Protein AF-A0A967N1I6-F1 (afdb_monomer_lite)

pLDDT: mean 76.7, std 17.6, range [41.06, 97.88]

Sequence (163 aa):
MFRISKSGYTESNNNKNFYFLGEIGYMWNLDANKAIGGTLYYGFDDDGSELAIKPRYRHWLNSSIHLDASIGVIFWNFSDMNKTPGFI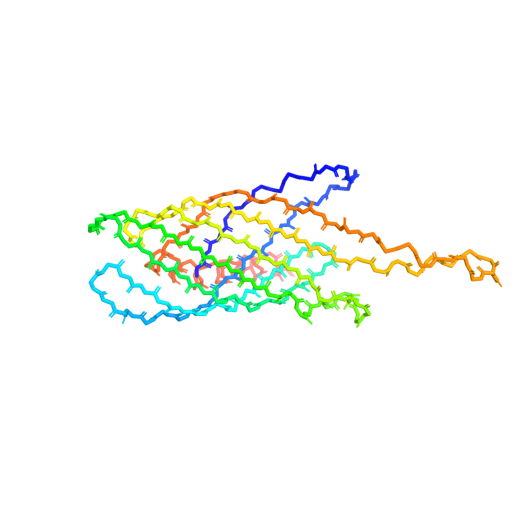AQFNLGYGDYFSVFTQFNLKNYKDNFYIDSQHIQDADESERVWYAGLKLGSYPGSAAIVIAPLTIFVWYLVAFSD

Foldseek 3Di:
DFWDKDKDDDDDPDCFPDKGKDKDWDWDAPDPFKIKIKIWIWIQTPQFIWIKIWIKIKGHPDQFKIKMKIKIWTDDTPNDPPWDIKIKIKIWIGTHQFKIKMKMKIKGWDFDQDDDDPDRDDGPGDIDIMMIIGMDGGDVVNVVCVVVVVVVVVVCVCVVPVD

Radius of gyration: 18.73 Å; chains: 1; bounding box: 42×43×55 Å

Structure (mmCIF, N/CA/C/O backbone):
data_AF-A0A967N1I6-F1
#
_entry.id   AF-A0A967N1I6-F1
#
loop_
_atom_site.group_PDB
_atom_site.id
_atom_site.type_symbol
_atom_site.label_atom_id
_atom_site.label_alt_id
_atom_site.label_comp_id
_atom_site.label_asym_id
_atom_site.label_entity_id
_atom_site.label_seq_id
_atom_site.pdbx_PDB_ins_code
_atom_site.Cartn_x
_atom_site.Cartn_y
_atom_site.Cartn_z
_atom_site.occupancy
_atom_site.B_iso_or_equiv
_atom_site.auth_seq_id
_atom_site.auth_comp_id
_atom_site.auth_asym_id
_atom_site.auth_atom_id
_atom_site.pdbx_PDB_model_num
ATOM 1 N N . MET A 1 1 ? 4.056 -5.593 6.709 1.00 56.59 1 MET A N 1
ATOM 2 C CA . MET A 1 1 ? 2.775 -5.770 6.005 1.00 56.59 1 MET A CA 1
ATOM 3 C C . MET A 1 1 ? 3.042 -6.579 4.749 1.00 56.59 1 MET A C 1
ATOM 5 O O . MET A 1 1 ? 3.957 -6.229 4.018 1.00 56.59 1 MET A O 1
ATOM 9 N N . PHE A 1 2 ? 2.305 -7.671 4.548 1.00 49.59 2 PHE A N 1
ATOM 10 C CA . PHE A 1 2 ? 2.496 -8.614 3.440 1.00 49.59 2 PHE A CA 1
ATOM 11 C C . PHE A 1 2 ? 1.246 -8.643 2.553 1.00 49.59 2 PHE A C 1
ATOM 13 O O . PHE A 1 2 ? 0.128 -8.469 3.059 1.00 49.59 2 PHE A O 1
ATOM 20 N N . ARG A 1 3 ? 1.437 -8.833 1.243 1.00 57.03 3 ARG A N 1
ATOM 21 C CA . ARG A 1 3 ? 0.391 -8.717 0.224 1.00 57.03 3 ARG A CA 1
ATOM 22 C C . ARG A 1 3 ? 0.493 -9.840 -0.803 1.00 57.03 3 ARG A C 1
ATOM 24 O O . ARG A 1 3 ? 1.575 -10.114 -1.304 1.00 57.03 3 ARG A O 1
ATOM 31 N N . ILE A 1 4 ? -0.656 -10.401 -1.176 1.00 53.31 4 ILE A N 1
ATOM 32 C CA . ILE A 1 4 ? -0.796 -11.275 -2.348 1.00 53.31 4 ILE A CA 1
ATOM 33 C C . ILE A 1 4 ? -1.725 -10.564 -3.331 1.00 53.31 4 ILE A C 1
ATOM 35 O O . ILE A 1 4 ? -2.805 -10.109 -2.946 1.00 53.31 4 ILE A O 1
ATOM 39 N N . SER A 1 5 ? -1.304 -10.428 -4.589 1.00 48.38 5 SER A N 1
ATOM 40 C CA . SER A 1 5 ? -2.077 -9.723 -5.615 1.00 48.38 5 SER A CA 1
ATOM 41 C C . SER A 1 5 ? -1.977 -10.399 -6.966 1.00 48.38 5 SER A C 1
ATOM 43 O O . SER A 1 5 ? -0.893 -10.831 -7.344 1.00 48.38 5 SER A O 1
ATOM 45 N N . LYS A 1 6 ? -3.083 -10.424 -7.709 1.00 44.16 6 LYS A N 1
ATOM 46 C CA . LYS A 1 6 ? -3.089 -10.811 -9.122 1.00 44.16 6 LYS A CA 1
ATOM 47 C C . LYS A 1 6 ? -3.065 -9.539 -9.970 1.00 44.16 6 LYS A C 1
ATOM 49 O O . LYS A 1 6 ? -3.854 -8.629 -9.716 1.00 44.16 6 LYS A O 1
ATOM 54 N N . SER A 1 7 ? -2.146 -9.469 -10.929 1.00 47.88 7 SER A N 1
ATOM 55 C CA . SER A 1 7 ? -2.094 -8.378 -11.907 1.00 47.88 7 SER A CA 1
ATOM 56 C C . SER A 1 7 ? -3.122 -8.622 -13.012 1.00 47.88 7 SER A C 1
ATOM 58 O O . SER A 1 7 ? -3.234 -9.742 -13.515 1.00 47.88 7 SER A O 1
ATOM 60 N N . GLY A 1 8 ? -3.883 -7.590 -13.377 1.00 41.06 8 GLY A N 1
ATOM 61 C CA . GLY A 1 8 ? -4.693 -7.574 -14.592 1.00 41.06 8 GLY A CA 1
ATOM 62 C C . GLY A 1 8 ? -3.926 -6.873 -15.706 1.00 41.06 8 GLY A C 1
ATOM 63 O O . GLY A 1 8 ? -4.172 -5.697 -15.957 1.00 41.06 8 GLY A O 1
ATOM 64 N N . TYR A 1 9 ? -2.976 -7.562 -16.344 1.00 45.69 9 TYR A N 1
ATOM 65 C CA . TYR A 1 9 ? -2.326 -7.036 -17.545 1.00 45.69 9 TYR A CA 1
ATOM 66 C C . TYR A 1 9 ? -3.335 -7.010 -18.699 1.00 45.69 9 TYR A C 1
ATOM 68 O O . TYR A 1 9 ? -3.963 -8.025 -18.999 1.00 45.69 9 TYR A O 1
ATOM 76 N N . THR A 1 10 ? -3.482 -5.856 -19.350 1.00 45.72 10 THR A N 1
ATOM 77 C CA . THR A 1 10 ? -4.042 -5.785 -20.703 1.00 45.72 10 THR A CA 1
ATOM 78 C C . THR A 1 10 ? -2.836 -5.720 -21.633 1.00 45.72 10 THR A C 1
ATOM 80 O O . THR A 1 10 ? -2.158 -4.705 -21.660 1.00 45.72 10 THR A O 1
ATOM 83 N N . GLU A 1 11 ? -2.540 -6.846 -22.284 1.00 49.00 11 GLU A N 1
ATOM 84 C CA . GLU A 1 11 ? -1.479 -7.040 -23.288 1.00 49.00 11 GLU A CA 1
ATOM 85 C C . GLU A 1 11 ? -0.015 -6.933 -22.810 1.00 49.00 11 GLU A C 1
ATOM 87 O O . GLU A 1 11 ? 0.634 -5.905 -22.922 1.00 49.00 11 GLU A O 1
ATOM 92 N N . SER A 1 12 ? 0.556 -8.061 -22.374 1.00 43.12 12 SER A N 1
ATOM 93 C CA . SER A 1 12 ? 1.897 -8.480 -22.815 1.00 43.12 12 SER A CA 1
ATOM 94 C C . SER A 1 12 ? 2.091 -9.967 -22.518 1.00 43.12 12 SER A C 1
ATOM 96 O O . SER A 1 12 ? 1.875 -10.439 -21.403 1.00 43.12 12 SER A O 1
ATOM 98 N N . ASN A 1 13 ? 2.440 -10.714 -23.561 1.00 42.75 13 ASN A N 1
ATOM 99 C CA . ASN A 1 13 ? 2.455 -12.172 -23.649 1.00 42.75 13 ASN A CA 1
ATOM 100 C C . ASN A 1 13 ? 3.718 -12.791 -23.013 1.00 42.75 13 ASN A C 1
ATOM 102 O O . ASN A 1 13 ? 4.308 -13.710 -23.572 1.00 42.75 13 ASN A O 1
ATOM 106 N N . ASN A 1 14 ? 4.153 -12.265 -21.865 1.00 47.31 14 ASN A N 1
ATOM 107 C CA . ASN A 1 14 ? 5.283 -12.794 -21.108 1.00 47.31 14 ASN A CA 1
ATOM 108 C C . ASN A 1 14 ? 4.778 -13.387 -19.791 1.00 47.31 14 ASN A C 1
ATOM 110 O O . ASN A 1 14 ? 4.142 -12.705 -18.987 1.00 47.31 14 ASN A O 1
ATOM 114 N N . ASN A 1 15 ? 5.061 -14.677 -19.589 1.00 46.72 15 ASN A N 1
ATOM 115 C CA . ASN A 1 15 ? 4.827 -15.421 -18.350 1.00 46.72 15 ASN A CA 1
ATOM 116 C C . ASN A 1 15 ? 5.647 -14.808 -17.200 1.00 46.72 15 ASN A C 1
ATOM 118 O O . ASN A 1 15 ? 6.709 -15.316 -16.848 1.00 46.72 15 ASN A O 1
ATOM 122 N N . LYS A 1 16 ? 5.163 -13.710 -16.614 1.00 53.09 16 LYS A N 1
ATOM 123 C CA . LYS A 1 16 ? 5.691 -13.172 -15.357 1.00 53.09 16 LYS A CA 1
ATOM 124 C C . LYS A 1 16 ? 5.163 -14.043 -14.226 1.00 53.09 16 LYS A C 1
ATOM 126 O O . LYS A 1 16 ? 3.971 -14.012 -13.913 1.00 53.09 16 LYS A O 1
ATOM 131 N N . ASN A 1 17 ? 6.036 -14.867 -13.655 1.00 57.31 17 ASN A N 1
ATOM 132 C CA . ASN A 1 17 ? 5.632 -15.903 -12.703 1.00 57.31 17 ASN A CA 1
ATOM 133 C C . ASN A 1 17 ? 5.649 -15.411 -11.249 1.00 57.31 17 ASN A C 1
ATOM 135 O O . ASN A 1 17 ? 5.046 -16.055 -10.387 1.00 57.31 17 ASN A O 1
ATOM 139 N N . PHE A 1 18 ? 6.297 -14.275 -10.960 1.00 63.53 18 PHE A N 1
ATOM 140 C CA . PHE A 1 18 ? 6.450 -13.793 -9.593 1.00 63.53 18 PHE A CA 1
ATOM 141 C C . PHE A 1 18 ? 6.402 -12.264 -9.484 1.00 63.53 18 PHE A C 1
ATOM 143 O O . PHE A 1 18 ? 7.082 -11.544 -10.204 1.00 63.53 18 PHE A O 1
ATOM 150 N N . TYR A 1 19 ? 5.594 -11.768 -8.544 1.00 67.81 19 TYR A N 1
ATOM 151 C CA . TYR A 1 19 ? 5.557 -10.356 -8.175 1.00 67.81 19 TYR A CA 1
ATOM 152 C C . TYR A 1 19 ? 5.473 -10.226 -6.661 1.00 67.81 19 TYR A C 1
ATOM 154 O O . TYR A 1 19 ? 4.493 -10.664 -6.048 1.00 67.81 19 TYR A O 1
ATOM 162 N N . PHE A 1 20 ? 6.496 -9.629 -6.055 1.00 75.88 20 PHE A N 1
ATOM 163 C CA . PHE A 1 20 ? 6.558 -9.405 -4.618 1.00 75.88 20 PHE A CA 1
ATOM 164 C C . PHE A 1 20 ? 6.401 -7.929 -4.295 1.00 75.88 20 PHE A C 1
ATOM 166 O O . PHE A 1 20 ? 7.066 -7.080 -4.878 1.00 75.88 20 PHE A O 1
ATOM 173 N N . LEU A 1 21 ? 5.565 -7.630 -3.300 1.00 80.25 21 LEU A N 1
ATOM 174 C CA . LEU A 1 21 ? 5.339 -6.270 -2.836 1.00 80.25 21 LEU A CA 1
ATOM 175 C C . LEU A 1 21 ? 5.389 -6.169 -1.319 1.00 80.25 21 LEU A C 1
ATOM 177 O O . LEU A 1 21 ? 4.711 -6.909 -0.601 1.00 80.25 21 LEU A O 1
ATOM 181 N N . GLY A 1 22 ? 6.140 -5.180 -0.850 1.00 83.06 22 GLY A N 1
ATOM 182 C CA . GLY A 1 22 ? 6.288 -4.832 0.551 1.00 83.06 22 GLY A CA 1
ATOM 183 C C . GLY A 1 22 ? 5.927 -3.375 0.810 1.00 83.06 22 GLY A C 1
ATOM 184 O O . GLY A 1 22 ? 6.240 -2.479 0.031 1.00 83.06 22 GLY A O 1
ATOM 185 N N . GLU A 1 23 ? 5.286 -3.129 1.949 1.00 87.31 23 GLU A N 1
ATOM 186 C CA . GLU A 1 23 ? 5.036 -1.779 2.447 1.00 87.31 23 GLU A CA 1
ATOM 187 C C . GLU A 1 23 ? 5.423 -1.692 3.922 1.00 87.31 23 GLU A C 1
ATOM 189 O O . GLU A 1 23 ? 5.037 -2.537 4.742 1.00 87.31 23 GLU A O 1
ATOM 194 N N . ILE A 1 24 ? 6.154 -0.635 4.262 1.00 89.12 24 ILE A N 1
ATOM 195 C CA . ILE A 1 24 ? 6.426 -0.220 5.634 1.00 89.12 24 ILE A CA 1
ATOM 196 C C . ILE A 1 24 ? 5.973 1.222 5.795 1.00 89.12 24 ILE A C 1
ATOM 198 O O . ILE A 1 24 ? 6.127 2.038 4.894 1.00 89.12 24 ILE A O 1
ATOM 202 N N . GLY A 1 25 ? 5.371 1.562 6.926 1.00 88.94 25 GLY A N 1
ATOM 203 C CA . GLY A 1 25 ? 4.897 2.919 7.121 1.00 88.94 25 GLY A CA 1
ATOM 204 C C . GLY A 1 25 ? 4.481 3.206 8.539 1.00 88.94 25 GLY A C 1
ATOM 205 O O . GLY A 1 25 ? 4.385 2.311 9.379 1.00 88.94 25 GLY A O 1
ATOM 206 N N . TYR A 1 26 ? 4.225 4.483 8.763 1.00 91.19 26 TYR A N 1
ATOM 207 C CA . TYR A 1 26 ? 3.849 5.037 10.047 1.00 91.19 26 TYR A CA 1
ATOM 208 C C . TYR A 1 26 ? 2.520 5.787 9.912 1.00 91.19 26 TYR A C 1
ATOM 210 O O . TYR A 1 26 ? 2.250 6.376 8.864 1.00 91.19 26 TYR A O 1
ATOM 218 N N . MET A 1 27 ? 1.696 5.760 10.962 1.00 92.25 27 MET A N 1
ATOM 219 C CA . MET A 1 27 ? 0.415 6.467 11.040 1.00 92.25 27 MET A CA 1
ATOM 220 C C . MET A 1 27 ? 0.309 7.228 12.365 1.00 92.25 27 MET A C 1
ATOM 222 O O . MET A 1 27 ? 0.605 6.675 13.422 1.00 92.25 27 MET A O 1
ATOM 226 N N . TRP A 1 28 ? -0.182 8.462 12.305 1.00 94.62 28 TRP A N 1
ATOM 227 C CA . TRP A 1 28 ? -0.576 9.285 13.444 1.00 94.62 28 TRP A CA 1
ATOM 228 C C . TRP A 1 28 ? -2.099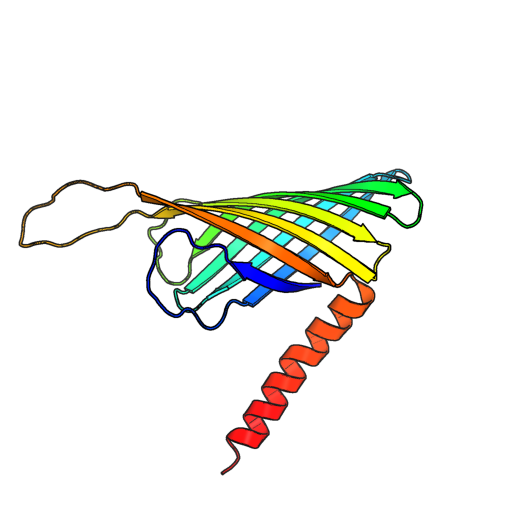 9.424 13.478 1.00 94.62 28 TRP A C 1
ATOM 230 O O . TRP A 1 28 ? -2.720 9.770 12.469 1.00 94.62 28 TRP A O 1
ATOM 240 N N . ASN A 1 29 ? -2.700 9.191 14.644 1.00 95.88 29 ASN A N 1
ATOM 241 C CA . ASN A 1 29 ? -4.127 9.431 14.847 1.00 95.88 29 ASN A CA 1
ATOM 242 C C . ASN A 1 29 ? -4.385 10.937 14.952 1.00 95.88 29 ASN A C 1
ATOM 244 O O . ASN A 1 29 ? -3.734 11.627 15.735 1.00 95.88 29 ASN A O 1
ATOM 248 N N . LEU A 1 30 ? -5.336 11.430 14.162 1.00 96.12 30 LEU A N 1
ATOM 249 C CA . LEU A 1 30 ? -5.812 12.812 14.231 1.00 96.12 30 LEU A CA 1
ATOM 250 C C . LEU A 1 30 ? -6.976 12.944 15.215 1.00 96.12 30 LEU A C 1
ATOM 252 O O . LEU A 1 30 ? -7.057 13.922 15.950 1.00 96.12 30 LEU A O 1
ATOM 256 N N . ASP A 1 31 ? -7.872 11.957 15.225 1.00 95.88 31 ASP A N 1
ATOM 257 C CA . ASP A 1 31 ? -8.998 11.851 16.150 1.00 95.88 31 ASP A CA 1
ATOM 258 C C . ASP A 1 31 ? -9.350 10.366 16.386 1.00 95.88 31 ASP A C 1
ATOM 260 O O . ASP A 1 31 ? -8.597 9.471 15.993 1.00 95.88 31 ASP A O 1
ATOM 264 N N . ALA A 1 32 ? -10.482 10.088 17.042 1.00 93.94 32 ALA A N 1
ATOM 265 C CA . ALA A 1 32 ? -10.928 8.721 17.328 1.00 93.94 32 ALA A CA 1
ATOM 266 C C . ALA A 1 32 ? -11.236 7.884 16.069 1.00 93.94 32 ALA A C 1
ATOM 268 O O . ALA A 1 32 ? -11.210 6.658 16.131 1.00 93.94 32 ALA A O 1
ATOM 269 N N . ASN A 1 33 ? -11.517 8.536 14.937 1.00 96.88 33 ASN A N 1
ATOM 270 C CA . ASN A 1 33 ? -11.988 7.914 13.704 1.00 96.88 33 ASN A CA 1
ATOM 271 C C . ASN A 1 33 ? -11.112 8.242 12.482 1.00 96.88 33 ASN A C 1
ATOM 273 O O . ASN A 1 33 ? -11.482 7.872 11.364 1.00 96.88 33 ASN A O 1
ATOM 277 N N . LYS A 1 34 ? -9.974 8.930 12.630 1.00 97.25 34 LYS A N 1
ATOM 278 C CA . LYS A 1 34 ? -9.121 9.370 11.514 1.00 97.25 34 LYS A CA 1
ATOM 279 C C . LYS A 1 34 ? -7.641 9.297 11.853 1.00 97.25 34 LYS A C 1
ATOM 281 O O . LYS A 1 34 ? -7.215 9.664 12.945 1.00 97.25 34 LYS A O 1
ATOM 286 N N . ALA A 1 35 ? -6.844 8.905 10.867 1.00 96.69 35 ALA A N 1
ATOM 287 C CA . ALA A 1 35 ? -5.392 8.911 10.950 1.00 96.69 35 ALA A CA 1
ATOM 288 C C . ALA A 1 35 ? -4.764 9.302 9.611 1.00 96.69 35 ALA A C 1
ATOM 290 O O . ALA A 1 35 ? -5.311 9.017 8.545 1.00 96.69 35 ALA A O 1
ATOM 291 N N . ILE A 1 36 ? -3.592 9.924 9.676 1.00 97.88 36 ILE A N 1
ATOM 292 C CA . ILE A 1 36 ? -2.753 10.239 8.516 1.00 97.88 36 ILE A CA 1
ATOM 293 C C . ILE A 1 36 ? -1.385 9.608 8.687 1.00 97.88 36 ILE A C 1
ATOM 295 O O . ILE A 1 36 ? -0.938 9.357 9.802 1.00 97.88 36 ILE A O 1
ATOM 299 N N . GLY A 1 37 ? -0.692 9.368 7.591 1.00 95.25 37 GLY A N 1
ATOM 300 C CA . GLY A 1 37 ? 0.630 8.787 7.658 1.00 95.25 37 GLY A CA 1
ATOM 301 C C . GLY A 1 37 ? 1.325 8.739 6.321 1.00 95.25 37 GLY A C 1
ATOM 302 O O . GLY A 1 37 ? 0.891 9.335 5.335 1.00 95.25 37 GLY A O 1
ATOM 303 N N . GLY A 1 38 ? 2.421 8.000 6.312 1.00 94.44 38 GLY A N 1
ATOM 304 C CA . GLY A 1 38 ? 3.238 7.781 5.135 1.00 94.44 38 GLY A CA 1
ATOM 305 C C . GLY A 1 38 ? 3.680 6.332 5.071 1.00 94.44 38 GLY A C 1
ATOM 306 O O . GLY A 1 38 ? 3.883 5.678 6.095 1.00 94.44 38 GLY A O 1
ATOM 307 N N . THR A 1 39 ? 3.827 5.829 3.854 1.00 93.69 39 THR A N 1
ATOM 308 C CA . THR A 1 39 ? 4.367 4.496 3.588 1.00 93.69 39 THR A CA 1
ATOM 309 C C . THR A 1 39 ? 5.510 4.594 2.594 1.00 93.69 39 THR A C 1
ATOM 311 O O . THR A 1 39 ? 5.423 5.338 1.618 1.00 93.69 39 THR A O 1
ATOM 314 N N . LEU A 1 40 ? 6.566 3.832 2.852 1.00 92.06 40 LEU A N 1
ATOM 315 C CA . LEU A 1 40 ? 7.559 3.441 1.871 1.00 92.06 40 LEU A CA 1
ATOM 316 C C . LEU A 1 40 ? 7.105 2.107 1.273 1.00 92.06 40 LEU A C 1
ATOM 318 O O . LEU A 1 40 ? 6.827 1.139 1.986 1.00 92.06 40 LEU A O 1
ATOM 322 N N . TYR A 1 41 ? 6.993 2.087 -0.042 1.00 90.62 41 TYR A N 1
ATOM 323 C CA . TYR A 1 41 ? 6.591 0.945 -0.840 1.00 90.62 41 TYR A CA 1
ATOM 324 C C . TYR A 1 41 ? 7.802 0.436 -1.609 1.00 90.62 41 TYR A C 1
ATOM 326 O O . TYR A 1 41 ? 8.556 1.230 -2.172 1.00 90.62 41 TYR A O 1
ATOM 334 N N . TYR A 1 42 ? 7.948 -0.882 -1.633 1.00 88.38 42 TYR A N 1
ATOM 335 C CA . TYR A 1 42 ? 8.933 -1.594 -2.423 1.00 88.38 42 TYR A CA 1
ATOM 336 C C . TYR A 1 42 ? 8.232 -2.677 -3.232 1.00 88.38 42 TYR A C 1
ATOM 338 O O . TYR A 1 42 ? 7.474 -3.476 -2.674 1.00 88.38 42 TYR A O 1
ATOM 346 N N . GLY A 1 43 ? 8.492 -2.707 -4.531 1.00 84.00 43 GLY A N 1
ATOM 347 C CA . GLY A 1 43 ? 8.067 -3.787 -5.403 1.00 84.00 43 GLY A CA 1
ATOM 348 C C . GLY A 1 43 ? 9.239 -4.446 -6.095 1.00 84.00 43 GLY A C 1
ATOM 349 O O . GLY A 1 43 ? 10.220 -3.778 -6.402 1.00 84.00 43 GLY A O 1
ATOM 350 N N . PHE A 1 44 ? 9.132 -5.749 -6.318 1.00 79.25 44 PHE A N 1
ATOM 351 C CA . PHE A 1 44 ? 10.111 -6.552 -7.033 1.00 79.25 44 PHE A CA 1
ATOM 352 C C . PHE A 1 44 ? 9.381 -7.475 -8.014 1.00 79.25 44 PHE A C 1
ATOM 354 O O . PHE A 1 44 ? 8.479 -8.220 -7.613 1.00 79.25 44 PHE A O 1
ATOM 361 N N . ASP A 1 45 ? 9.760 -7.400 -9.284 1.00 72.81 45 ASP A N 1
ATOM 362 C CA . ASP A 1 45 ? 9.291 -8.234 -10.388 1.00 72.81 45 ASP A CA 1
ATOM 363 C C . ASP A 1 45 ? 10.472 -8.709 -11.247 1.00 72.81 45 ASP A C 1
ATOM 365 O O . ASP A 1 45 ? 11.624 -8.353 -10.991 1.00 72.81 45 ASP A O 1
ATOM 369 N N . ASP A 1 46 ? 10.187 -9.543 -12.249 1.00 68.81 46 ASP A N 1
ATOM 370 C CA . ASP A 1 46 ? 11.209 -10.056 -13.171 1.00 68.81 46 ASP A CA 1
ATOM 371 C C . ASP A 1 46 ? 11.890 -8.931 -13.986 1.00 68.81 46 ASP A C 1
ATOM 373 O O . ASP A 1 46 ? 13.012 -9.110 -14.459 1.00 68.81 46 ASP A O 1
ATOM 377 N N . ASP A 1 47 ? 11.250 -7.763 -14.116 1.00 65.12 47 ASP A N 1
ATOM 378 C CA . ASP A 1 47 ? 11.750 -6.616 -14.880 1.00 65.12 47 ASP A CA 1
ATOM 379 C C . ASP A 1 47 ? 12.510 -5.608 -14.004 1.00 65.12 47 ASP A C 1
ATOM 381 O O . ASP A 1 47 ? 13.131 -4.679 -14.526 1.00 65.12 47 ASP A O 1
ATOM 385 N N . GLY A 1 48 ? 12.497 -5.761 -12.677 1.00 71.50 48 GLY A N 1
ATOM 386 C CA . GLY A 1 48 ? 13.233 -4.909 -11.758 1.00 71.50 48 GLY A CA 1
ATOM 387 C C . GLY A 1 48 ? 12.593 -4.707 -10.397 1.00 71.50 48 GLY A C 1
ATOM 388 O O . GLY A 1 48 ? 11.691 -5.409 -9.951 1.00 71.50 48 GLY A O 1
ATOM 389 N N . SER A 1 49 ? 13.091 -3.689 -9.699 1.00 80.31 49 SER A N 1
ATOM 390 C CA . SER A 1 49 ? 12.477 -3.242 -8.453 1.00 80.31 49 SER A CA 1
ATOM 391 C C . SER A 1 49 ? 12.119 -1.776 -8.479 1.00 80.31 49 SER A C 1
ATOM 393 O O . SER A 1 49 ? 12.798 -0.965 -9.105 1.00 80.31 49 SER A O 1
ATOM 395 N N . GLU A 1 50 ? 11.038 -1.448 -7.782 1.00 84.50 50 GLU A N 1
ATOM 396 C CA . GLU A 1 50 ? 10.472 -0.113 -7.697 1.00 84.50 50 GLU A CA 1
ATOM 397 C C . GLU A 1 50 ? 10.374 0.366 -6.248 1.00 84.50 50 GLU A C 1
ATOM 399 O O . GLU A 1 50 ? 10.015 -0.395 -5.349 1.00 84.50 50 GLU A O 1
ATOM 404 N N . LEU A 1 51 ? 10.660 1.651 -6.029 1.00 89.56 51 LEU A N 1
ATOM 405 C CA . LEU A 1 51 ? 10.453 2.329 -4.750 1.00 89.56 51 LEU A CA 1
ATOM 406 C C . LEU A 1 51 ? 9.478 3.491 -4.907 1.00 89.56 51 LEU A C 1
ATOM 408 O O . LEU A 1 51 ? 9.579 4.290 -5.842 1.00 89.56 51 LEU A O 1
ATOM 412 N N . ALA A 1 52 ? 8.555 3.603 -3.955 1.00 91.31 52 ALA A N 1
ATOM 413 C CA . ALA A 1 52 ? 7.598 4.697 -3.900 1.00 91.31 52 ALA A CA 1
ATOM 414 C C . ALA A 1 52 ? 7.360 5.181 -2.470 1.00 91.31 52 ALA A C 1
ATOM 416 O O . ALA A 1 52 ? 7.464 4.424 -1.507 1.00 91.31 52 ALA A O 1
ATOM 417 N N . ILE A 1 53 ? 6.989 6.451 -2.338 1.00 94.94 53 ILE A N 1
ATOM 418 C CA . ILE A 1 53 ? 6.530 7.040 -1.080 1.00 94.94 53 ILE A CA 1
ATOM 419 C C . ILE A 1 53 ? 5.077 7.428 -1.293 1.00 94.94 53 ILE A C 1
ATOM 421 O O . ILE A 1 53 ? 4.741 8.072 -2.289 1.00 94.94 53 ILE A O 1
ATOM 425 N N . LYS A 1 54 ? 4.217 7.032 -0.354 1.00 96.12 54 LYS A N 1
ATOM 426 C CA . LYS A 1 54 ? 2.780 7.294 -0.417 1.00 96.12 54 LYS A CA 1
ATOM 427 C C . LYS A 1 54 ? 2.302 7.938 0.881 1.00 96.12 54 LYS A C 1
ATOM 429 O O . LYS A 1 54 ? 2.288 7.241 1.905 1.00 96.12 54 LYS A O 1
ATOM 434 N N . PRO A 1 55 ? 1.896 9.220 0.888 1.00 97.19 55 PRO A N 1
ATOM 435 C CA . PRO A 1 55 ? 0.973 9.711 1.900 1.00 97.19 55 PRO A CA 1
ATOM 436 C C . PRO A 1 55 ? -0.286 8.841 1.950 1.00 97.19 55 PRO A C 1
ATOM 438 O O . PRO A 1 55 ? -0.763 8.320 0.938 1.00 97.19 55 PRO A O 1
ATOM 441 N N . ARG A 1 56 ? -0.807 8.669 3.161 1.00 95.69 56 ARG A N 1
ATOM 442 C CA . ARG A 1 56 ? -1.879 7.732 3.478 1.00 95.69 56 ARG A CA 1
ATOM 443 C C . ARG A 1 56 ? -2.877 8.371 4.433 1.00 95.69 56 ARG A C 1
ATOM 445 O O . ARG A 1 56 ? -2.481 9.025 5.396 1.00 95.69 56 ARG A O 1
ATOM 452 N N . TYR A 1 57 ? -4.160 8.145 4.190 1.00 97.44 57 TYR A N 1
ATOM 453 C CA . TYR A 1 57 ? -5.258 8.585 5.038 1.00 97.44 57 TYR A CA 1
ATOM 454 C C . TYR A 1 57 ? -6.167 7.407 5.368 1.00 97.44 57 TYR A C 1
ATOM 456 O O . TYR A 1 57 ? -6.621 6.704 4.470 1.00 97.44 57 TYR A O 1
ATOM 464 N N . ARG A 1 58 ? -6.471 7.225 6.654 1.00 96.56 58 ARG A N 1
ATOM 465 C CA . ARG A 1 58 ? -7.368 6.185 7.157 1.00 96.56 58 ARG A CA 1
ATOM 466 C C . ARG A 1 58 ? -8.548 6.814 7.883 1.00 96.56 58 ARG A C 1
ATOM 468 O O . ARG A 1 58 ? -8.364 7.693 8.722 1.00 96.56 58 ARG A O 1
ATOM 475 N N . HIS A 1 59 ? -9.738 6.293 7.614 1.00 97.25 59 HIS A N 1
ATOM 476 C CA . HIS A 1 59 ? -10.968 6.630 8.313 1.00 97.25 59 HIS A CA 1
ATOM 477 C C . HIS A 1 59 ? -11.643 5.362 8.845 1.00 97.25 59 HIS A C 1
ATOM 479 O O . HIS A 1 59 ? -11.914 4.433 8.085 1.00 97.25 59 HIS A O 1
ATOM 485 N N . TRP A 1 60 ? -11.919 5.314 10.146 1.00 97.38 60 TRP A N 1
ATOM 486 C CA . TRP A 1 60 ? -12.688 4.235 10.762 1.00 97.38 60 TRP A CA 1
ATOM 487 C C . TRP A 1 60 ? -14.180 4.539 10.635 1.00 97.38 60 TRP A C 1
ATOM 489 O O . TRP A 1 60 ? -14.655 5.564 11.116 1.00 97.38 60 TRP A O 1
ATOM 499 N N . LEU A 1 61 ? -14.912 3.634 9.985 1.00 96.94 61 LEU A N 1
ATOM 500 C CA . LEU A 1 61 ? -16.373 3.695 9.884 1.00 96.94 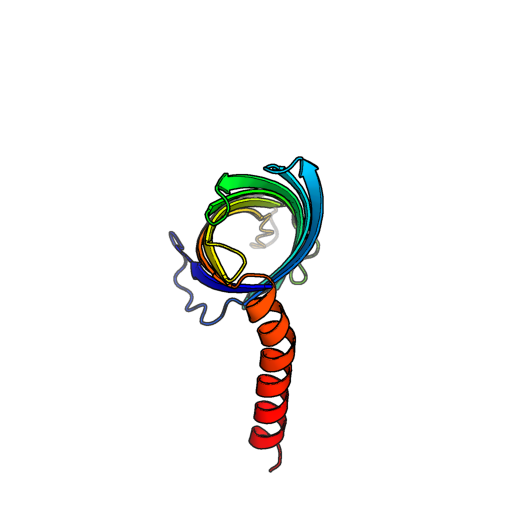61 LEU A CA 1
ATOM 501 C C . LEU A 1 61 ? -17.031 3.228 11.187 1.00 96.94 61 LEU A C 1
ATOM 503 O O . LEU A 1 61 ? -18.113 3.682 11.548 1.00 96.94 61 LEU A O 1
ATOM 507 N N . ASN A 1 62 ? -16.376 2.296 11.879 1.00 95.44 62 ASN A N 1
ATOM 508 C CA . ASN A 1 62 ? -16.711 1.834 13.221 1.00 95.44 62 ASN A CA 1
ATOM 509 C C . ASN A 1 62 ? -15.461 1.202 13.868 1.00 95.44 62 ASN A C 1
ATOM 511 O O . ASN A 1 62 ? -14.373 1.238 13.295 1.00 95.44 62 ASN A O 1
ATOM 515 N N . SER A 1 63 ? -15.613 0.589 15.046 1.00 91.88 63 SER A N 1
ATOM 516 C CA . SER A 1 63 ? -14.507 -0.051 15.780 1.00 91.88 63 SER A CA 1
ATOM 517 C C . SER A 1 63 ? -13.814 -1.189 15.020 1.00 91.88 63 SER A C 1
ATOM 519 O O . SER A 1 63 ? -12.683 -1.539 15.342 1.00 91.88 63 SER A O 1
ATOM 521 N N . SER A 1 64 ? -14.482 -1.775 14.026 1.00 94.62 64 SER A N 1
ATOM 522 C CA . SER A 1 64 ? -14.009 -2.945 13.287 1.00 94.62 64 SER A CA 1
ATOM 523 C C . SER A 1 64 ? -13.758 -2.670 11.809 1.00 94.62 64 SER A C 1
ATOM 525 O O . SER A 1 64 ? -13.039 -3.434 11.194 1.00 94.62 64 SER A O 1
ATOM 527 N N . ILE A 1 65 ? -14.309 -1.624 11.198 1.00 96.75 65 ILE A N 1
ATOM 528 C CA . ILE A 1 65 ? -14.198 -1.382 9.753 1.00 96.75 65 ILE A CA 1
ATOM 529 C C . ILE A 1 65 ? -13.493 -0.058 9.507 1.00 96.75 65 ILE A C 1
ATOM 531 O O . ILE A 1 65 ? -13.872 0.972 10.066 1.00 96.75 65 ILE A O 1
ATOM 535 N N . HIS A 1 66 ? -12.507 -0.075 8.614 1.00 95.94 66 HIS A N 1
ATOM 536 C CA . HIS A 1 66 ? -11.814 1.129 8.182 1.00 95.94 66 HIS A CA 1
ATOM 537 C C . HIS A 1 66 ? -11.648 1.189 6.666 1.00 95.94 66 HIS A C 1
ATOM 539 O O . HIS A 1 66 ? -11.445 0.177 5.996 1.00 95.94 66 HIS A O 1
ATOM 545 N N . LEU A 1 67 ? -11.693 2.409 6.145 1.00 97.19 67 LEU A N 1
ATOM 546 C CA . LEU A 1 67 ? -11.304 2.758 4.789 1.00 97.19 67 LEU A CA 1
ATOM 547 C C . LEU A 1 67 ? -9.943 3.431 4.826 1.00 97.19 67 LEU A C 1
ATOM 549 O O . LEU A 1 67 ? -9.631 4.184 5.747 1.00 97.19 67 LEU A O 1
ATOM 553 N N . ASP A 1 68 ? -9.131 3.163 3.821 1.00 95.50 68 ASP A N 1
ATOM 554 C CA . ASP A 1 68 ? -7.801 3.726 3.729 1.00 95.50 68 ASP A CA 1
ATOM 555 C C . ASP A 1 68 ? -7.438 4.017 2.277 1.00 95.50 68 ASP A C 1
ATOM 557 O O . ASP A 1 68 ? -7.631 3.183 1.399 1.00 95.50 68 ASP A O 1
ATOM 561 N N . ALA A 1 69 ? -6.930 5.216 2.030 1.00 97.31 69 ALA A N 1
ATOM 562 C CA . ALA A 1 69 ? -6.537 5.689 0.719 1.00 97.31 69 ALA A CA 1
ATOM 563 C C . ALA A 1 69 ? -5.098 6.200 0.771 1.00 97.31 69 ALA A C 1
ATOM 565 O O . ALA A 1 69 ? -4.699 6.902 1.701 1.00 97.31 69 ALA A O 1
ATOM 566 N N . SER A 1 70 ? -4.319 5.875 -0.253 1.00 96.88 70 SER A N 1
ATOM 567 C CA . SER A 1 70 ? -2.968 6.396 -0.428 1.00 96.88 70 SER A CA 1
ATOM 568 C C . SER A 1 70 ? -2.722 6.768 -1.878 1.00 96.88 70 SER A C 1
ATOM 570 O O . SER A 1 70 ? -3.235 6.126 -2.794 1.00 96.88 70 SER A O 1
ATOM 572 N N . ILE A 1 71 ? -1.926 7.808 -2.072 1.00 96.94 71 ILE A N 1
ATOM 573 C CA . ILE A 1 71 ? -1.425 8.240 -3.373 1.00 96.94 71 ILE A CA 1
ATOM 574 C C . ILE 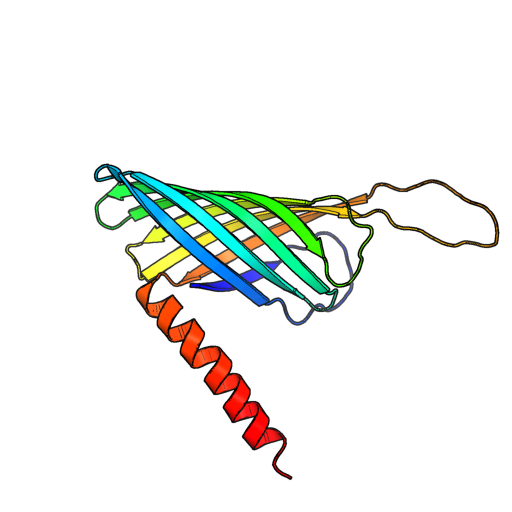A 1 71 ? 0.062 8.512 -3.219 1.00 96.94 71 ILE A C 1
ATOM 576 O O . ILE A 1 71 ? 0.489 8.940 -2.153 1.00 96.94 71 ILE A O 1
ATOM 580 N N . GLY A 1 72 ? 0.863 8.237 -4.234 1.00 94.44 72 GLY A N 1
ATOM 581 C CA . GLY A 1 72 ? 2.301 8.388 -4.139 1.00 94.44 72 GLY A CA 1
ATOM 582 C C . GLY A 1 72 ? 2.996 8.450 -5.480 1.00 94.44 72 GLY A C 1
ATOM 583 O O . GLY A 1 72 ? 2.383 8.286 -6.536 1.00 94.44 72 GLY A O 1
ATOM 584 N N . VAL A 1 73 ? 4.298 8.683 -5.393 1.00 93.69 73 VAL A N 1
ATOM 585 C CA . VAL A 1 73 ? 5.195 8.812 -6.538 1.00 93.69 73 VAL A CA 1
ATOM 586 C C . VAL A 1 73 ? 6.204 7.673 -6.487 1.00 93.69 73 VAL A C 1
ATOM 588 O O . VAL A 1 73 ? 6.780 7.402 -5.431 1.00 93.69 73 VAL A O 1
ATOM 591 N N . ILE A 1 74 ? 6.396 7.013 -7.624 1.00 89.44 74 ILE A N 1
ATOM 592 C CA . ILE A 1 74 ? 7.432 6.009 -7.862 1.00 89.44 74 ILE A CA 1
ATOM 593 C C . ILE A 1 74 ? 8.665 6.766 -8.359 1.00 89.44 74 ILE A C 1
ATOM 595 O O . ILE A 1 74 ? 8.596 7.416 -9.399 1.00 89.44 74 ILE A O 1
ATOM 599 N N . PHE A 1 75 ? 9.769 6.721 -7.615 1.00 83.94 75 PHE A N 1
ATOM 600 C CA . PHE A 1 75 ? 10.956 7.553 -7.885 1.00 83.94 75 PHE A CA 1
ATOM 601 C C . PHE A 1 75 ? 12.227 6.760 -8.182 1.00 83.94 75 PHE A C 1
ATOM 603 O O . PHE A 1 75 ? 13.232 7.358 -8.551 1.00 83.94 75 PHE A O 1
ATOM 610 N N . TRP A 1 76 ? 12.212 5.436 -8.031 1.00 72.31 76 TRP A N 1
ATOM 611 C CA . TRP A 1 76 ? 13.360 4.606 -8.383 1.00 72.31 76 TRP A CA 1
ATOM 612 C C . TRP A 1 76 ? 12.888 3.332 -9.064 1.00 72.31 76 TRP A C 1
ATOM 614 O O . TRP A 1 76 ? 12.021 2.644 -8.527 1.00 72.31 76 TRP A O 1
ATOM 624 N N . ASN A 1 77 ? 13.477 3.032 -10.220 1.00 66.06 77 ASN A N 1
ATOM 625 C CA . ASN A 1 77 ? 13.439 1.723 -10.852 1.00 66.06 77 ASN A CA 1
ATOM 626 C C . ASN A 1 77 ? 14.884 1.217 -11.023 1.00 66.06 77 ASN A C 1
ATOM 628 O O . ASN A 1 77 ? 15.685 1.873 -11.684 1.00 66.06 77 ASN A O 1
ATOM 632 N N . PHE A 1 78 ? 15.248 0.112 -10.371 1.00 59.75 78 PHE A N 1
ATOM 633 C CA . PHE A 1 78 ? 16.641 -0.362 -10.339 1.00 59.75 78 PHE A CA 1
ATOM 634 C C . PHE A 1 78 ? 17.133 -0.946 -11.671 1.00 59.75 78 PHE A C 1
ATOM 636 O O . PHE A 1 78 ? 18.343 -1.053 -11.853 1.00 59.75 78 PHE A O 1
ATOM 643 N N . SER A 1 79 ? 16.231 -1.273 -12.600 1.00 58.53 79 SER A N 1
ATOM 644 C CA . SER A 1 79 ? 16.601 -1.822 -13.911 1.00 58.53 79 SER A CA 1
ATOM 645 C C . SER A 1 79 ? 16.841 -0.759 -14.981 1.00 58.53 79 SER A C 1
ATOM 647 O O . SER A 1 79 ? 17.509 -1.048 -15.961 1.00 58.53 79 SER A O 1
ATOM 649 N N . ASP A 1 80 ? 16.359 0.476 -14.788 1.00 57.25 80 ASP A N 1
ATOM 650 C CA . ASP A 1 80 ? 16.530 1.570 -15.751 1.00 57.25 80 ASP A CA 1
ATOM 651 C C . ASP A 1 80 ? 16.599 2.926 -15.043 1.00 57.25 80 ASP A C 1
ATOM 653 O O . ASP A 1 80 ? 15.598 3.446 -14.543 1.00 57.25 80 ASP A O 1
ATOM 657 N N . MET A 1 81 ? 17.781 3.546 -15.061 1.00 53.41 81 MET A N 1
ATOM 658 C CA . MET A 1 81 ? 18.037 4.844 -14.417 1.00 53.41 81 MET A CA 1
ATOM 659 C C . MET A 1 81 ? 17.420 6.051 -15.157 1.00 53.41 81 MET A C 1
ATOM 661 O O . MET A 1 81 ? 17.466 7.160 -14.632 1.00 53.41 81 MET A O 1
ATOM 665 N N . ASN A 1 82 ? 16.827 5.856 -16.343 1.00 54.25 82 ASN A N 1
ATOM 666 C CA . ASN A 1 82 ? 16.298 6.930 -17.203 1.00 54.25 82 ASN A CA 1
ATOM 667 C C . ASN A 1 82 ? 14.762 7.079 -17.179 1.00 54.25 82 ASN A C 1
ATOM 669 O O . ASN A 1 82 ? 14.196 7.771 -18.026 1.00 54.25 82 ASN A O 1
ATOM 673 N N . LYS A 1 83 ? 14.064 6.454 -16.223 1.00 62.22 83 LYS A N 1
ATOM 674 C CA . LYS A 1 83 ? 12.594 6.509 -16.141 1.00 62.22 83 LYS A CA 1
ATOM 675 C C . LYS A 1 83 ? 12.098 7.798 -15.480 1.00 62.22 83 LYS A C 1
ATOM 677 O O . LYS A 1 83 ? 12.620 8.242 -14.458 1.00 62.22 83 LYS A O 1
ATOM 682 N N . THR A 1 84 ? 11.055 8.389 -16.059 1.00 63.19 84 THR A N 1
ATOM 683 C CA . THR A 1 84 ? 10.278 9.465 -15.436 1.00 63.19 84 THR A CA 1
ATOM 684 C C . THR A 1 84 ? 9.507 8.922 -14.226 1.00 63.19 84 THR A C 1
ATOM 686 O O . THR A 1 84 ? 9.160 7.738 -14.189 1.00 63.19 84 THR A O 1
ATOM 689 N N . PRO A 1 85 ? 9.240 9.758 -13.205 1.00 78.81 85 PRO A N 1
ATOM 690 C CA . PRO A 1 85 ? 8.537 9.303 -12.015 1.00 78.81 85 PRO A CA 1
ATOM 691 C C . PRO A 1 85 ? 7.135 8.794 -12.369 1.00 78.81 85 PRO A C 1
ATOM 693 O O . PRO A 1 85 ? 6.382 9.448 -13.094 1.00 78.81 85 PRO A O 1
ATOM 696 N N . GLY A 1 86 ? 6.795 7.617 -11.848 1.00 87.19 86 GLY A N 1
ATOM 697 C CA . GLY A 1 86 ? 5.461 7.032 -11.960 1.00 87.19 86 GLY A CA 1
ATOM 698 C C . GLY A 1 86 ? 4.552 7.471 -10.813 1.00 87.19 86 GLY A C 1
ATOM 699 O O . GLY A 1 86 ? 5.001 8.051 -9.824 1.00 87.19 86 GLY A O 1
ATOM 700 N N . PHE A 1 87 ? 3.270 7.139 -10.904 1.00 92.00 87 PHE A N 1
ATOM 701 C CA . PHE A 1 87 ? 2.283 7.381 -9.858 1.00 92.00 87 PHE A CA 1
ATOM 702 C C . PHE A 1 87 ? 1.652 6.077 -9.388 1.00 92.00 87 PHE A C 1
ATOM 704 O O . PHE A 1 87 ? 1.422 5.151 -10.165 1.00 92.00 87 PHE A O 1
ATOM 711 N N . ILE A 1 88 ? 1.340 6.025 -8.098 1.00 92.94 88 ILE A N 1
ATOM 712 C CA . ILE A 1 88 ? 0.662 4.903 -7.457 1.00 92.94 88 ILE A CA 1
ATOM 713 C C . ILE A 1 88 ? -0.513 5.431 -6.641 1.00 92.94 88 ILE A C 1
ATOM 715 O O . ILE A 1 88 ? -0.360 6.353 -5.846 1.00 92.94 88 ILE A O 1
ATOM 719 N N . ALA A 1 89 ? -1.687 4.837 -6.813 1.00 96.06 89 ALA A N 1
ATOM 720 C CA . ALA A 1 89 ? -2.866 5.104 -5.999 1.00 96.06 89 ALA A CA 1
ATOM 721 C C . ALA A 1 89 ? -3.409 3.782 -5.459 1.00 96.06 89 ALA A C 1
ATOM 723 O O . ALA A 1 89 ? -3.442 2.787 -6.175 1.00 96.06 89 ALA A O 1
ATOM 724 N N . GLN A 1 90 ? -3.822 3.742 -4.198 1.00 95.31 90 GLN A N 1
ATOM 725 C CA . GLN A 1 90 ? -4.324 2.524 -3.567 1.00 95.31 90 GLN A CA 1
ATOM 726 C C . GLN A 1 90 ? -5.469 2.846 -2.616 1.00 95.31 90 GLN A C 1
ATOM 728 O O . GLN A 1 90 ? -5.378 3.779 -1.819 1.00 95.31 90 GLN A O 1
ATOM 733 N N . PHE A 1 91 ? -6.503 2.013 -2.666 1.00 97.00 91 PHE A N 1
ATOM 734 C CA . PHE A 1 91 ? -7.629 2.018 -1.743 1.00 97.00 91 PHE A CA 1
ATOM 735 C C . PHE A 1 91 ? -7.695 0.678 -1.020 1.00 97.00 91 PHE A C 1
ATOM 737 O O . PHE A 1 91 ? -7.537 -0.374 -1.636 1.00 97.00 91 PHE A O 1
ATOM 744 N N . ASN A 1 92 ? -7.944 0.713 0.283 1.00 95.00 92 ASN A N 1
ATOM 745 C CA . ASN A 1 92 ? -8.043 -0.445 1.153 1.00 95.00 92 ASN A CA 1
ATOM 746 C C . ASN A 1 92 ? -9.356 -0.371 1.951 1.00 95.00 92 ASN A C 1
ATOM 748 O O . ASN A 1 92 ? -9.697 0.674 2.507 1.00 95.00 92 ASN A O 1
ATOM 752 N N . LEU A 1 93 ? -10.056 -1.498 2.051 1.00 96.69 93 LEU A N 1
ATOM 753 C CA . LEU A 1 93 ? -11.165 -1.723 2.976 1.00 96.69 93 LEU A CA 1
ATOM 754 C C . LEU A 1 93 ? -10.737 -2.811 3.960 1.00 96.69 93 LEU A C 1
ATOM 756 O O . LEU A 1 93 ? -10.511 -3.957 3.566 1.00 96.69 93 LEU A O 1
ATOM 760 N N . GLY A 1 94 ? -10.583 -2.447 5.229 1.00 95.50 94 GLY A N 1
ATOM 761 C CA . GLY A 1 94 ? -10.048 -3.326 6.262 1.00 95.50 94 GLY A CA 1
ATOM 762 C C . GLY A 1 94 ? -11.039 -3.678 7.359 1.00 95.50 94 GLY A C 1
ATOM 763 O O . GLY A 1 94 ? -11.912 -2.879 7.701 1.00 95.50 94 GLY A O 1
ATOM 764 N N . TYR A 1 95 ? -10.849 -4.871 7.926 1.00 94.38 95 TYR A N 1
ATOM 765 C CA . TYR A 1 95 ? -11.555 -5.366 9.101 1.00 94.38 95 TYR A CA 1
ATOM 766 C C . TYR A 1 95 ? -10.572 -5.566 10.271 1.00 94.38 95 TYR A C 1
ATOM 768 O O . TYR A 1 95 ? -9.720 -6.461 10.256 1.00 94.38 95 TYR A O 1
ATOM 776 N N . GLY A 1 96 ? -10.675 -4.699 11.277 1.00 88.88 96 GLY A N 1
ATOM 777 C CA . GLY A 1 96 ? -9.789 -4.607 12.432 1.00 88.88 96 GLY A CA 1
ATOM 778 C C . GLY A 1 96 ? -8.340 -4.378 12.011 1.00 88.88 96 GLY A C 1
ATOM 779 O O . GLY A 1 96 ? -8.066 -3.700 11.021 1.00 88.88 96 GLY A O 1
ATOM 780 N N . ASP A 1 97 ? -7.419 -5.010 12.735 1.00 83.25 97 ASP A N 1
ATOM 781 C CA . ASP A 1 97 ? -5.992 -5.069 12.393 1.00 83.25 97 ASP A CA 1
ATOM 782 C C . ASP A 1 97 ? -5.589 -6.425 11.786 1.00 83.25 97 ASP A C 1
ATOM 784 O O . ASP A 1 97 ? -4.411 -6.796 11.789 1.00 83.25 97 ASP A O 1
ATOM 788 N N . TYR A 1 98 ? -6.563 -7.179 11.263 1.00 86.12 98 TYR A N 1
ATOM 789 C CA . TYR A 1 98 ? -6.362 -8.549 10.789 1.00 86.12 98 TYR A CA 1
ATOM 790 C C . TYR A 1 98 ? -6.099 -8.613 9.292 1.00 86.12 98 TYR A C 1
ATOM 792 O O . TYR A 1 98 ? -5.058 -9.115 8.865 1.00 86.12 98 TYR A O 1
ATOM 800 N N . PHE A 1 99 ? -7.030 -8.106 8.486 1.00 90.31 99 PHE A N 1
ATOM 801 C CA . PHE A 1 99 ? -6.937 -8.166 7.034 1.00 90.31 99 PHE A CA 1
ATOM 802 C C . PHE A 1 99 ? -7.668 -7.002 6.368 1.00 90.31 99 PHE A C 1
ATOM 804 O O . PHE A 1 99 ? -8.520 -6.335 6.955 1.00 90.31 99 PHE A O 1
ATOM 811 N N . SER A 1 100 ? -7.320 -6.765 5.111 1.00 92.50 100 SER A N 1
ATOM 812 C CA . SER A 1 100 ? -7.958 -5.783 4.246 1.00 92.50 100 SER A CA 1
ATOM 813 C C . SER A 1 100 ? -7.980 -6.275 2.810 1.00 92.50 100 SER A C 1
ATOM 815 O O . SER A 1 100 ? -7.065 -6.973 2.372 1.00 92.50 100 SER A O 1
ATOM 817 N N . VAL A 1 101 ? -9.031 -5.910 2.088 1.00 94.00 101 VAL A N 1
ATOM 818 C CA . VAL A 1 101 ? -9.078 -5.999 0.631 1.00 94.00 101 VAL A CA 1
ATOM 819 C C . VAL A 1 101 ? -8.538 -4.689 0.091 1.00 94.00 101 VAL A C 1
ATOM 821 O O . VAL A 1 101 ? -8.870 -3.627 0.621 1.00 94.00 101 VAL A O 1
ATOM 824 N N . PHE A 1 102 ? -7.725 -4.742 -0.953 1.00 92.81 102 PHE A N 1
ATOM 825 C CA . PHE A 1 102 ? -7.214 -3.534 -1.582 1.00 92.81 102 PHE A CA 1
ATOM 826 C C . PHE A 1 102 ? -7.353 -3.580 -3.098 1.00 92.81 102 PHE A C 1
ATOM 828 O O . PHE A 1 102 ? -7.370 -4.647 -3.713 1.00 92.81 102 PHE A O 1
ATOM 835 N N . THR A 1 103 ? -7.403 -2.388 -3.679 1.00 94.69 103 THR A N 1
ATOM 836 C CA . THR A 1 103 ? -7.209 -2.130 -5.102 1.00 94.69 103 THR A CA 1
ATOM 837 C C . THR A 1 103 ? -6.111 -1.088 -5.257 1.00 94.69 103 THR A C 1
ATOM 839 O O . THR A 1 103 ? -6.011 -0.156 -4.457 1.00 94.69 103 THR A O 1
ATOM 842 N N . GLN A 1 104 ? -5.248 -1.264 -6.244 1.00 92.75 104 GLN A N 1
ATOM 843 C CA . GLN A 1 104 ? -4.135 -0.376 -6.530 1.00 92.75 104 GLN A CA 1
ATOM 844 C C . GLN A 1 104 ? -4.034 -0.137 -8.028 1.00 92.75 104 GLN A C 1
ATOM 846 O O . GLN A 1 104 ? -4.157 -1.063 -8.824 1.00 92.75 104 GLN A O 1
ATOM 851 N N . PHE A 1 105 ? -3.747 1.105 -8.378 1.00 92.50 105 PHE A N 1
ATOM 852 C CA . PHE A 1 105 ? -3.463 1.562 -9.719 1.00 92.50 105 PHE A CA 1
ATOM 853 C C . PHE A 1 105 ? -2.034 2.090 -9.779 1.00 92.50 105 PHE A C 1
ATOM 855 O O . PHE A 1 105 ? -1.668 2.961 -8.986 1.00 92.50 105 PHE A O 1
ATOM 862 N N . ASN A 1 106 ? -1.252 1.581 -10.725 1.00 88.50 106 ASN A N 1
ATOM 863 C CA . ASN A 1 106 ? 0.071 2.091 -11.049 1.00 88.50 106 ASN A CA 1
ATOM 864 C C . ASN A 1 106 ? 0.027 2.695 -12.454 1.00 88.50 106 ASN A C 1
ATOM 866 O O . ASN A 1 106 ? -0.401 2.037 -13.402 1.00 88.50 106 ASN A O 1
ATOM 870 N N . LEU A 1 107 ? 0.503 3.929 -12.574 1.00 87.88 107 LEU A N 1
ATOM 871 C CA . LEU A 1 107 ? 0.754 4.608 -13.837 1.00 87.88 107 LEU A CA 1
ATOM 872 C C . LEU A 1 107 ? 2.260 4.818 -13.950 1.00 87.88 107 LEU A C 1
ATOM 874 O O . LEU A 1 107 ? 2.837 5.578 -13.172 1.00 87.88 107 LEU A O 1
ATOM 878 N N . LYS A 1 108 ? 2.900 4.133 -14.889 1.00 81.69 108 LYS A N 1
ATOM 879 C CA . LYS A 1 108 ? 4.333 4.261 -15.155 1.00 81.69 108 LYS A CA 1
ATOM 880 C C . LYS A 1 108 ? 4.507 4.868 -16.536 1.00 81.69 108 LYS A C 1
ATOM 882 O O . LYS A 1 108 ? 3.823 4.460 -17.464 1.00 81.69 108 LYS A O 1
ATOM 887 N N . ASN A 1 109 ? 5.414 5.823 -16.666 1.00 73.25 109 ASN A N 1
ATOM 888 C CA . ASN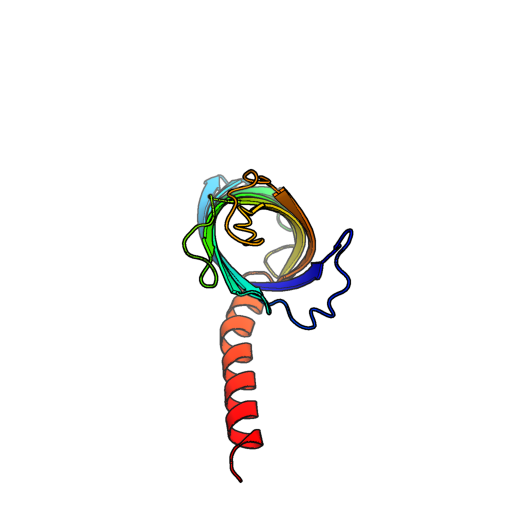 A 1 109 ? 5.804 6.342 -17.969 1.00 73.25 109 ASN A CA 1
ATOM 889 C C . ASN A 1 109 ? 7.118 5.658 -18.355 1.00 73.25 109 ASN A C 1
ATOM 891 O O . ASN A 1 109 ? 8.074 5.665 -17.573 1.00 73.25 109 ASN A O 1
ATOM 895 N N . TYR A 1 110 ? 7.139 5.031 -19.524 1.00 65.00 110 TYR A N 1
ATOM 896 C CA . TYR A 1 110 ? 8.332 4.458 -20.121 1.00 65.00 110 TYR A CA 1
ATOM 897 C C . TYR A 1 110 ? 8.783 5.361 -21.258 1.00 65.00 110 TYR A C 1
ATOM 899 O O . TYR A 1 110 ? 8.009 5.706 -22.145 1.00 65.00 110 TYR A O 1
ATOM 907 N N . LYS A 1 111 ? 10.063 5.725 -21.223 1.00 57.50 111 LYS A N 1
ATOM 908 C CA . LYS A 1 111 ? 10.756 6.238 -22.398 1.00 57.50 111 LYS A CA 1
ATOM 909 C C . LYS A 1 111 ? 11.528 5.077 -22.985 1.00 57.50 111 LYS A C 1
ATOM 911 O O . LYS A 1 111 ? 12.536 4.675 -22.402 1.00 57.50 111 LYS A O 1
ATOM 916 N N . ASP A 1 112 ? 11.016 4.511 -24.068 1.00 50.25 112 ASP A N 1
ATOM 917 C CA . ASP A 1 112 ? 11.737 3.472 -24.787 1.00 50.25 112 ASP A CA 1
ATOM 918 C C . ASP A 1 112 ? 12.713 4.132 -25.768 1.00 50.25 112 ASP A C 1
ATOM 920 O O . ASP A 1 112 ? 12.319 4.914 -26.634 1.00 50.25 112 ASP A O 1
ATOM 924 N N . ASN A 1 113 ? 14.006 3.856 -25.605 1.00 47.75 113 ASN A N 1
ATOM 925 C CA . ASN A 1 113 ? 15.025 4.301 -26.551 1.00 47.75 113 ASN A CA 1
ATOM 926 C C . ASN A 1 113 ? 15.235 3.172 -27.560 1.00 47.75 113 ASN A C 1
ATOM 928 O O . ASN A 1 113 ? 16.144 2.354 -27.410 1.00 47.75 113 ASN A O 1
ATOM 932 N N . PHE A 1 114 ? 14.383 3.107 -28.582 1.00 48.53 114 PHE A N 1
ATOM 933 C CA . PHE A 1 114 ? 14.519 2.093 -29.621 1.00 48.53 114 PHE A CA 1
ATOM 934 C C . PHE A 1 114 ? 15.651 2.465 -30.593 1.00 48.53 114 PHE A C 1
ATOM 936 O O . PHE A 1 114 ? 15.614 3.505 -31.252 1.00 48.53 114 PHE A O 1
ATOM 943 N N . TYR A 1 115 ? 16.677 1.614 -30.698 1.00 46.78 115 TYR A N 1
ATOM 944 C CA . TYR A 1 115 ? 17.780 1.786 -31.648 1.00 46.78 115 TYR A CA 1
ATOM 945 C C . TYR A 1 115 ? 17.508 0.975 -32.923 1.00 46.78 115 TYR A C 1
ATOM 947 O O . TYR A 1 115 ? 17.796 -0.220 -32.974 1.00 46.78 115 TYR A O 1
ATOM 955 N N . ILE A 1 116 ? 17.000 1.625 -33.976 1.00 49.75 116 ILE A N 1
ATOM 956 C CA . ILE A 1 116 ? 17.055 1.095 -35.348 1.00 49.75 116 ILE A CA 1
ATOM 957 C C . ILE A 1 116 ? 18.108 1.892 -36.102 1.00 49.75 116 ILE A C 1
ATOM 959 O O . ILE A 1 116 ? 17.993 3.108 -36.215 1.00 49.75 116 ILE A O 1
ATOM 963 N N . ASP A 1 117 ? 19.129 1.192 -36.588 1.00 54.19 117 ASP A N 1
ATOM 964 C CA . ASP A 1 117 ? 20.019 1.603 -37.677 1.00 54.19 117 ASP A CA 1
ATOM 965 C C . ASP A 1 117 ? 20.184 3.127 -37.878 1.00 54.19 117 ASP A C 1
ATOM 967 O O . ASP A 1 117 ? 19.540 3.752 -38.717 1.00 54.19 117 ASP A O 1
ATOM 971 N N . SER A 1 118 ? 21.071 3.726 -37.077 1.00 54.91 118 SER A N 1
ATOM 972 C CA . SER A 1 118 ? 21.680 5.052 -37.286 1.00 54.91 118 SER A CA 1
ATOM 973 C C . SER A 1 118 ? 20.754 6.274 -37.456 1.00 54.91 118 SER A C 1
ATOM 975 O O . SER A 1 118 ? 21.267 7.371 -37.685 1.00 54.91 118 SER A O 1
ATOM 977 N N . GLN A 1 119 ? 19.429 6.155 -37.313 1.00 50.12 119 GLN A N 1
ATOM 978 C CA . GLN A 1 119 ? 18.499 7.286 -37.394 1.00 50.12 119 GLN A CA 1
ATOM 979 C C . GLN A 1 119 ? 17.612 7.387 -36.153 1.00 50.12 119 GLN A C 1
ATOM 981 O O . GLN A 1 119 ? 16.921 6.455 -35.758 1.00 50.12 119 GLN A O 1
ATOM 986 N N . HIS A 1 120 ? 17.655 8.563 -35.530 1.00 45.19 120 HIS A N 1
ATOM 987 C CA . HIS A 1 120 ? 16.921 8.903 -34.318 1.00 45.19 120 HIS A CA 1
ATOM 988 C C . HIS A 1 120 ? 15.436 9.098 -34.663 1.00 45.19 120 HIS A C 1
ATOM 990 O O . HIS A 1 120 ?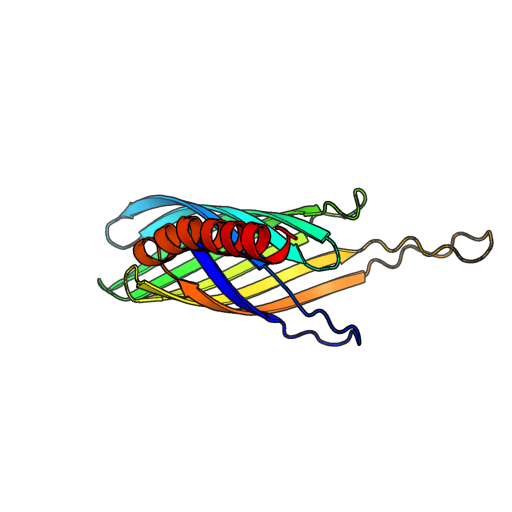 15.039 10.180 -35.101 1.00 45.19 120 HIS A O 1
ATOM 996 N N . ILE A 1 121 ? 14.615 8.054 -34.528 1.00 48.41 121 ILE A N 1
ATOM 997 C CA . ILE A 1 121 ? 13.166 8.151 -34.745 1.00 48.41 121 ILE A CA 1
ATOM 998 C C . ILE A 1 121 ? 12.455 8.141 -33.391 1.00 48.41 121 ILE A C 1
ATOM 1000 O O . ILE A 1 121 ? 12.377 7.112 -32.739 1.00 48.41 121 ILE A O 1
ATOM 1004 N N . GLN A 1 122 ? 11.983 9.340 -33.032 1.00 46.88 122 GLN A N 1
ATOM 1005 C CA . GLN A 1 122 ? 10.941 9.720 -32.067 1.00 46.88 122 GLN A CA 1
ATOM 1006 C C . GLN A 1 122 ? 10.765 8.889 -30.786 1.00 46.88 122 GLN A C 1
ATOM 1008 O O . GLN A 1 122 ? 10.283 7.762 -30.816 1.00 46.88 122 GLN A O 1
ATOM 1013 N N . ASP A 1 123 ? 11.003 9.578 -29.660 1.00 50.59 123 ASP A N 1
ATOM 1014 C CA . ASP A 1 123 ? 10.487 9.294 -28.316 1.00 50.59 123 ASP A CA 1
ATOM 1015 C C . ASP A 1 123 ? 9.000 8.885 -28.361 1.00 50.59 123 ASP A C 1
ATOM 1017 O O . ASP A 1 123 ? 8.109 9.739 -28.433 1.00 50.59 123 ASP A O 1
ATOM 1021 N N . ALA A 1 124 ? 8.712 7.587 -28.295 1.00 49.31 124 ALA A N 1
ATOM 1022 C CA . ALA A 1 124 ? 7.381 7.116 -27.945 1.00 49.31 124 ALA A CA 1
ATOM 1023 C C . ALA A 1 124 ? 7.266 7.150 -26.413 1.00 49.31 124 ALA A C 1
ATOM 1025 O O . ALA A 1 124 ? 7.857 6.332 -25.710 1.00 49.31 124 ALA A O 1
ATOM 1026 N N . ASP A 1 125 ? 6.556 8.153 -25.890 1.00 57.47 125 ASP A N 1
ATOM 1027 C CA . ASP A 1 125 ? 6.188 8.228 -24.472 1.00 57.47 125 ASP A CA 1
ATOM 1028 C C . ASP A 1 125 ? 5.036 7.245 -24.236 1.00 57.47 125 ASP A C 1
ATOM 1030 O O . ASP A 1 125 ? 3.863 7.555 -24.471 1.00 57.47 125 ASP A O 1
ATOM 1034 N N . GLU A 1 126 ? 5.374 6.016 -23.855 1.00 63.53 126 GLU A N 1
ATOM 1035 C CA . GLU A 1 126 ? 4.385 4.977 -23.597 1.00 63.53 126 GLU A CA 1
ATOM 1036 C C . GLU A 1 126 ? 4.038 4.939 -22.106 1.00 63.53 126 GLU A C 1
ATOM 1038 O O . GLU A 1 126 ? 4.884 4.738 -21.231 1.00 63.53 126 GLU A O 1
ATOM 1043 N N . SER A 1 127 ? 2.754 5.135 -21.790 1.00 70.62 127 SER A N 1
ATOM 1044 C CA . SER A 1 127 ? 2.255 5.018 -20.419 1.00 70.62 127 SER A CA 1
ATOM 1045 C C . SER A 1 127 ? 1.779 3.588 -20.146 1.00 70.62 127 SER A C 1
ATOM 1047 O O . SER A 1 127 ? 0.747 3.175 -20.681 1.00 70.62 127 SER A O 1
ATOM 1049 N N . GLU A 1 128 ? 2.459 2.857 -19.266 1.00 75.06 128 GLU A N 1
ATOM 1050 C CA . GLU A 1 128 ? 1.990 1.571 -18.751 1.00 75.06 128 GLU A CA 1
ATOM 1051 C C . GLU A 1 128 ? 0.994 1.808 -17.606 1.00 75.06 128 GLU A C 1
ATOM 1053 O O . GLU A 1 128 ? 1.243 2.565 -16.659 1.00 75.06 128 GLU A O 1
ATOM 1058 N N . ARG A 1 129 ? -0.163 1.148 -17.685 1.00 84.00 129 ARG A N 1
ATOM 1059 C CA . ARG A 1 129 ? -1.237 1.241 -16.692 1.00 84.00 129 ARG A CA 1
ATOM 1060 C C . ARG A 1 129 ? -1.517 -0.139 -16.141 1.00 84.00 129 ARG A C 1
ATOM 1062 O O . ARG A 1 129 ? -1.957 -1.014 -16.879 1.00 84.00 129 ARG A O 1
ATOM 1069 N N . VAL A 1 130 ? -1.319 -0.318 -14.840 1.00 83.38 130 VAL A N 1
ATOM 1070 C CA . VAL A 1 130 ? -1.500 -1.622 -14.199 1.00 83.38 130 VAL A CA 1
ATOM 1071 C C . VAL A 1 130 ? -2.443 -1.511 -13.016 1.00 83.38 130 VAL A C 1
ATOM 1073 O O . VAL A 1 130 ? -2.290 -0.643 -12.154 1.00 83.38 130 VAL A O 1
ATOM 1076 N N . TRP A 1 131 ? -3.413 -2.421 -12.967 1.00 85.56 131 TRP A N 1
ATOM 1077 C CA . TRP A 1 131 ? -4.328 -2.573 -11.845 1.00 85.56 131 TRP A CA 1
ATOM 1078 C C . TRP A 1 131 ? -4.014 -3.843 -11.065 1.00 85.56 131 TRP A C 1
ATOM 1080 O O . TRP A 1 131 ? -3.823 -4.922 -11.630 1.00 85.56 131 TRP A O 1
ATOM 1090 N N . TYR A 1 132 ? -4.033 -3.712 -9.745 1.00 83.88 132 TYR A N 1
ATOM 1091 C CA . TYR A 1 132 ? -3.879 -4.810 -8.809 1.00 83.88 132 TYR A CA 1
ATOM 1092 C C . TYR A 1 132 ? -5.061 -4.835 -7.860 1.00 83.88 132 TYR A C 1
ATOM 1094 O O . TYR A 1 132 ? -5.472 -3.801 -7.343 1.00 83.88 132 TYR A O 1
ATOM 1102 N N . ALA A 1 133 ? -5.539 -6.030 -7.549 1.00 87.88 133 ALA A N 1
ATOM 1103 C CA . ALA A 1 133 ? -6.450 -6.248 -6.440 1.00 87.88 133 ALA A CA 1
ATOM 1104 C C . ALA A 1 133 ? -5.981 -7.453 -5.626 1.00 87.88 133 ALA A C 1
ATOM 1106 O O . ALA A 1 133 ? -5.325 -8.363 -6.149 1.00 87.88 133 ALA A O 1
ATOM 1107 N N . GLY A 1 134 ? -6.290 -7.460 -4.335 1.00 87.75 134 GLY A N 1
ATOM 1108 C CA . GLY A 1 134 ? -5.921 -8.585 -3.491 1.00 87.75 134 GLY A CA 1
ATOM 1109 C C . GLY A 1 134 ? -6.214 -8.387 -2.018 1.00 87.75 134 GLY A C 1
ATOM 1110 O O . GLY A 1 134 ? -6.998 -7.524 -1.619 1.00 87.75 134 GLY A O 1
ATOM 1111 N N . LEU A 1 135 ? -5.549 -9.215 -1.216 1.00 86.75 135 LEU A N 1
ATOM 1112 C CA . LEU A 1 135 ? -5.644 -9.199 0.236 1.00 86.75 135 LEU A CA 1
ATOM 1113 C C . LEU A 1 135 ? -4.331 -8.719 0.850 1.00 86.75 135 LEU A C 1
ATOM 1115 O O . LEU A 1 135 ? -3.233 -9.060 0.401 1.00 86.75 135 LEU A O 1
ATOM 1119 N N . LYS A 1 136 ? -4.465 -7.929 1.907 1.00 84.94 136 LYS A N 1
ATOM 1120 C CA . LYS A 1 136 ? -3.375 -7.403 2.719 1.00 84.94 136 LYS A CA 1
ATOM 1121 C C . LYS A 1 136 ? -3.608 -7.821 4.162 1.00 84.94 136 LYS A C 1
ATOM 1123 O O . LYS A 1 136 ? -4.681 -7.582 4.716 1.00 84.94 136 LYS A O 1
ATOM 1128 N N . LEU A 1 137 ? -2.591 -8.417 4.773 1.00 83.19 137 LEU A N 1
ATOM 1129 C CA . LEU A 1 137 ? -2.610 -8.760 6.192 1.00 83.19 137 LEU A CA 1
ATOM 1130 C C . LEU A 1 137 ? -2.287 -7.517 7.028 1.00 83.19 137 LEU A C 1
ATOM 1132 O O . LEU A 1 137 ? -1.379 -6.749 6.695 1.00 83.19 137 LEU A O 1
ATOM 1136 N N . GLY A 1 138 ? -3.049 -7.312 8.099 1.00 73.19 138 GLY A N 1
ATOM 1137 C CA . GLY A 1 138 ? -2.886 -6.193 9.019 1.00 73.19 138 GLY A CA 1
ATOM 1138 C C . GLY A 1 138 ? -1.636 -6.316 9.896 1.00 73.19 138 GLY A C 1
ATOM 1139 O O . GLY A 1 138 ? -0.805 -7.203 9.713 1.00 73.19 138 GLY A O 1
ATOM 1140 N N . SER A 1 139 ? -1.457 -5.384 10.826 1.00 69.50 139 SER A N 1
ATOM 1141 C CA . SER A 1 139 ? -0.188 -5.136 11.528 1.00 69.50 139 SER A CA 1
ATOM 1142 C C . SER A 1 139 ? 0.306 -6.328 12.359 1.00 69.50 139 SER A C 1
ATOM 1144 O O . SER A 1 139 ? 1.502 -6.617 12.368 1.00 69.50 139 SER A O 1
ATOM 1146 N N . TYR A 1 140 ? -0.605 -7.052 13.016 1.00 68.69 140 TYR A N 1
ATOM 1147 C CA . TYR A 1 140 ? -0.274 -8.215 13.847 1.00 68.69 140 TYR A CA 1
ATOM 1148 C C . TYR A 1 140 ? 0.181 -9.423 13.012 1.00 68.69 140 TYR A C 1
ATOM 1150 O O . TYR A 1 140 ? 1.337 -9.828 13.134 1.00 68.69 140 TYR A O 1
ATOM 1158 N N . PRO A 1 141 ? -0.643 -9.973 12.099 1.00 62.84 141 PRO A N 1
ATOM 1159 C CA . PRO A 1 141 ? -0.201 -11.082 11.252 1.00 62.84 141 PRO A CA 1
ATOM 1160 C C . PRO A 1 141 ? 0.890 -10.658 10.255 1.00 62.84 141 PRO A C 1
ATOM 1162 O O . PRO A 1 141 ? 1.785 -11.431 9.929 1.00 62.84 141 PRO A O 1
ATOM 1165 N N . GLY A 1 142 ? 0.856 -9.411 9.786 1.00 58.56 142 GLY A N 1
ATOM 1166 C CA . GLY A 1 142 ? 1.787 -8.878 8.796 1.00 58.56 142 GLY A CA 1
ATOM 1167 C C . GLY A 1 142 ? 3.172 -8.517 9.336 1.00 58.56 142 GLY A C 1
ATOM 1168 O O . GLY A 1 142 ? 4.088 -8.372 8.527 1.00 58.56 142 GLY A O 1
ATOM 1169 N N . SER A 1 143 ? 3.341 -8.348 10.651 1.00 63.97 143 SER A N 1
ATOM 1170 C CA . SER A 1 143 ? 4.666 -8.235 11.283 1.00 63.97 143 SER A CA 1
ATOM 1171 C C . SER A 1 143 ? 5.283 -9.619 11.495 1.00 63.97 143 SER A C 1
ATOM 1173 O O . SER A 1 143 ? 6.440 -9.819 11.134 1.00 63.97 143 SER A O 1
ATOM 1175 N N . ALA A 1 144 ? 4.491 -10.605 11.935 1.00 61.00 144 ALA A N 1
ATOM 1176 C CA . ALA A 1 144 ? 4.919 -12.003 11.994 1.00 61.00 144 ALA A CA 1
ATOM 1177 C C . ALA A 1 144 ? 5.344 -12.533 10.612 1.00 61.00 144 ALA A C 1
ATOM 1179 O O . ALA A 1 144 ? 6.405 -13.139 10.483 1.00 61.00 144 ALA A O 1
ATOM 1180 N N . ALA A 1 145 ? 4.580 -12.231 9.556 1.00 63.22 145 ALA A N 1
ATOM 1181 C CA . ALA A 1 145 ? 4.910 -12.633 8.188 1.00 63.22 145 ALA A CA 1
ATOM 1182 C C . ALA A 1 145 ? 6.232 -12.029 7.673 1.00 63.22 145 ALA A C 1
ATOM 1184 O O . ALA A 1 145 ? 6.950 -12.707 6.946 1.00 63.22 145 ALA A O 1
ATOM 1185 N N . ILE A 1 146 ? 6.587 -10.797 8.070 1.00 65.25 146 ILE A N 1
ATOM 1186 C CA . ILE A 1 146 ? 7.878 -10.182 7.702 1.00 65.25 146 ILE A CA 1
ATOM 1187 C C . ILE A 1 146 ? 9.058 -10.927 8.328 1.00 65.25 146 ILE A C 1
ATOM 1189 O O . ILE A 1 146 ? 10.125 -10.947 7.735 1.00 65.25 146 ILE A O 1
ATOM 1193 N N . VAL A 1 147 ? 8.894 -11.530 9.504 1.00 68.12 147 VAL A N 1
ATOM 1194 C CA . VAL A 1 147 ? 9.970 -12.300 10.147 1.00 68.12 147 VAL A CA 1
ATOM 1195 C C . VAL A 1 147 ? 10.008 -13.724 9.595 1.00 68.12 147 VAL A C 1
ATOM 1197 O O . VAL A 1 147 ? 11.072 -14.238 9.258 1.00 68.12 147 VAL A O 1
ATOM 1200 N N . ILE A 1 148 ? 8.840 -14.352 9.456 1.00 70.75 148 ILE A N 1
ATOM 1201 C CA . ILE A 1 148 ? 8.721 -15.758 9.062 1.00 70.75 148 ILE A CA 1
ATOM 1202 C C . ILE A 1 148 ? 9.049 -15.961 7.578 1.00 70.75 148 ILE A C 1
ATOM 1204 O O . ILE A 1 148 ? 9.718 -16.935 7.245 1.00 70.75 148 ILE A O 1
ATOM 1208 N N . ALA A 1 149 ? 8.625 -15.073 6.672 1.00 70.19 149 ALA A N 1
ATOM 1209 C CA . ALA A 1 149 ? 8.842 -15.277 5.237 1.00 70.19 149 ALA A CA 1
ATOM 1210 C C . ALA A 1 149 ? 10.337 -15.275 4.843 1.00 70.19 149 ALA A C 1
ATOM 1212 O O . ALA A 1 149 ? 10.770 -16.234 4.211 1.00 70.19 149 ALA A O 1
ATOM 1213 N N . PRO A 1 150 ? 11.180 -14.310 5.264 1.00 70.31 150 PRO A N 1
ATOM 1214 C CA . PRO A 1 150 ? 12.614 -14.359 4.983 1.00 70.31 150 PRO A CA 1
ATOM 1215 C C . PRO A 1 150 ? 13.298 -15.543 5.659 1.00 70.31 150 PRO A C 1
ATOM 1217 O O . PRO A 1 150 ? 14.152 -16.167 5.045 1.00 70.31 150 PRO A O 1
ATOM 1220 N N . LEU A 1 151 ? 12.906 -15.888 6.894 1.00 72.25 151 LEU A N 1
ATOM 1221 C CA . LEU A 1 151 ? 13.454 -17.054 7.593 1.00 72.25 151 LEU A CA 1
ATOM 1222 C C . LEU A 1 151 ? 13.134 -18.355 6.860 1.00 72.25 151 LEU A C 1
ATOM 1224 O O . LEU A 1 151 ? 14.015 -19.185 6.688 1.00 72.25 151 LEU A O 1
ATOM 1228 N N . THR A 1 152 ? 11.895 -18.535 6.408 1.00 73.62 152 THR A N 1
ATOM 1229 C CA . THR A 1 152 ? 11.493 -19.739 5.666 1.00 73.62 152 THR A CA 1
ATOM 1230 C C . THR A 1 152 ? 12.180 -19.820 4.307 1.00 73.62 152 THR A C 1
ATOM 1232 O O . THR A 1 152 ? 12.665 -20.891 3.960 1.00 73.62 152 THR A O 1
ATOM 1235 N N . ILE A 1 153 ? 12.312 -18.701 3.586 1.00 74.56 153 ILE A N 1
ATOM 1236 C CA . ILE A 1 153 ? 13.083 -18.628 2.334 1.00 74.56 153 ILE A CA 1
ATOM 1237 C C . ILE A 1 153 ? 14.561 -18.951 2.585 1.00 74.56 153 ILE A C 1
ATOM 1239 O O . ILE A 1 153 ? 15.145 -19.743 1.854 1.00 74.56 153 ILE A O 1
ATOM 1243 N N . PHE A 1 154 ? 15.161 -18.383 3.632 1.00 75.62 154 PHE A N 1
ATOM 1244 C CA . PHE A 1 154 ? 16.562 -18.606 3.989 1.00 75.62 154 PHE A CA 1
ATOM 1245 C C . PHE A 1 154 ? 16.830 -20.056 4.407 1.00 75.62 154 PHE A C 1
ATOM 1247 O O . PHE A 1 154 ? 17.788 -20.660 3.938 1.00 75.62 154 PHE A O 1
ATOM 1254 N N . VAL A 1 155 ? 15.965 -20.642 5.242 1.00 79.44 155 VAL A N 1
ATOM 1255 C CA . VAL A 1 155 ? 16.048 -22.057 5.636 1.00 79.44 155 VAL A CA 1
ATOM 1256 C C . VAL A 1 155 ? 15.879 -22.962 4.422 1.00 79.44 155 VAL A C 1
ATOM 1258 O O . VAL A 1 155 ? 16.658 -23.894 4.253 1.00 79.44 155 VAL A O 1
ATOM 1261 N N . TRP A 1 156 ? 14.900 -22.682 3.559 1.00 79.62 156 TRP A N 1
ATOM 1262 C CA . TRP A 1 156 ? 14.710 -23.440 2.327 1.00 79.62 156 TRP A CA 1
ATOM 1263 C C . TRP A 1 156 ? 15.943 -23.362 1.423 1.00 79.62 156 TRP A C 1
ATOM 1265 O O . TRP A 1 156 ? 16.396 -24.394 0.944 1.00 79.62 156 TRP A O 1
ATOM 1275 N N . TYR A 1 157 ? 16.533 -22.175 1.259 1.00 81.00 157 TYR A N 1
ATOM 1276 C CA . TYR A 1 157 ? 17.772 -21.992 0.505 1.00 81.00 157 TYR A CA 1
ATOM 1277 C C . TYR A 1 157 ? 18.930 -22.797 1.115 1.00 81.00 157 TYR A C 1
ATOM 1279 O O . TYR A 1 157 ? 19.603 -23.533 0.406 1.00 81.00 157 TYR A O 1
ATOM 1287 N N . LEU A 1 158 ? 19.141 -22.733 2.434 1.00 81.38 158 LEU A N 1
ATOM 1288 C CA . LEU A 1 158 ? 20.190 -23.521 3.090 1.00 81.38 158 LEU A CA 1
ATOM 1289 C C . LEU A 1 158 ? 20.012 -25.029 2.885 1.00 81.38 158 LEU A C 1
ATOM 1291 O O . LEU A 1 158 ? 20.998 -25.716 2.661 1.00 81.38 158 LEU A O 1
ATOM 1295 N N . VAL A 1 159 ? 18.778 -25.534 2.947 1.00 81.56 159 VAL A N 1
ATOM 1296 C CA . VAL A 1 159 ? 18.479 -26.959 2.730 1.00 81.56 159 VAL A CA 1
ATOM 1297 C C . VAL A 1 159 ? 18.623 -27.353 1.258 1.00 81.56 159 VAL A C 1
ATOM 1299 O O . VAL A 1 159 ? 19.094 -28.444 0.964 1.00 81.56 159 VAL A O 1
ATOM 1302 N N . ALA A 1 160 ? 18.216 -26.490 0.328 1.00 78.69 160 ALA A N 1
ATOM 1303 C CA . ALA A 1 160 ? 18.246 -26.779 -1.104 1.00 78.69 160 ALA A CA 1
ATOM 1304 C C . ALA A 1 160 ? 19.659 -26.729 -1.715 1.00 78.69 160 ALA A C 1
ATOM 1306 O O . ALA A 1 160 ? 19.861 -27.278 -2.794 1.00 78.69 160 ALA A O 1
ATOM 1307 N N . PHE A 1 161 ? 20.616 -26.069 -1.053 1.00 78.25 161 PHE A N 1
ATOM 1308 C CA . PHE A 1 161 ? 21.977 -25.841 -1.556 1.00 78.25 161 PHE A CA 1
ATOM 1309 C C . PHE A 1 161 ? 23.079 -26.397 -0.629 1.00 78.25 161 PHE A C 1
ATOM 1311 O O . PHE A 1 161 ? 24.222 -25.956 -0.719 1.00 78.25 161 PHE A O 1
ATOM 1318 N N . SER A 1 162 ? 22.758 -27.328 0.280 1.00 76.06 162 SER A N 1
ATOM 1319 C CA . SER A 1 162 ? 23.736 -27.975 1.178 1.00 76.06 162 SER A CA 1
ATOM 1320 C C . SER A 1 162 ? 24.364 -29.271 0.635 1.00 76.06 162 SER A C 1
ATOM 1322 O O . SER A 1 162 ? 24.928 -30.028 1.426 1.00 76.06 162 SER A O 1
ATOM 1324 N N . ASP A 1 163 ? 24.253 -29.531 -0.668 1.00 53.94 163 ASP A N 1
ATOM 1325 C CA . ASP A 1 163 ? 24.962 -30.617 -1.372 1.00 53.94 163 ASP A CA 1
ATOM 1326 C C . ASP A 1 163 ? 26.346 -30.155 -1.868 1.00 53.94 163 ASP A C 1
ATOM 1328 O O . ASP A 1 163 ? 27.269 -31.002 -1.924 1.00 53.94 163 ASP A O 1
#

Secondary structure (DSSP, 8-state):
-BEEEEEE-SS-------EEEEEEEEEEEEETTEEEEEEEEEEEETTEEEEEEEEEEEEESSSSEEEEEEEEEEEEETT-TTPPPEEEEEEEEEETTTEEEEEEEEEEEEEE----TT-----EEEEEEEEEEEEEE-HHHHHHHHHHHHHHHHHHHHHHT--